Protein AF-B1WYY2-F1 (afdb_monomer_lite)

Sequence (152 aa):
MSPTLANDKEYVTMLIQPSSWNVTIHLKISMTTTNTNSNQSDKLLEAMKNFAEQYAKRTETYFCSEPSVTAVVIEGLARHKEELGAPLCPCRHYEDKEAEVKNTYWNCPCVPMRERKECHCMLFITPDNEFAGQEQEIDLEFIKEVREGMSA

InterPro domains:
  IPR004209 Ferredoxin thioredoxin reductase catalytic beta subunit [PF02943] (45-144)
  IPR004209 Ferredoxin thioredoxin reductase catalytic beta subunit [PTHR35113] (28-148)
  IPR036644 Ferredoxin thioredoxin reductase catalytic beta subunit superfamily [G3DSA:3.90.460.10] (35-151)
  IPR036644 Ferredoxin thioredoxin reductase catalytic beta subunit superfamily [SS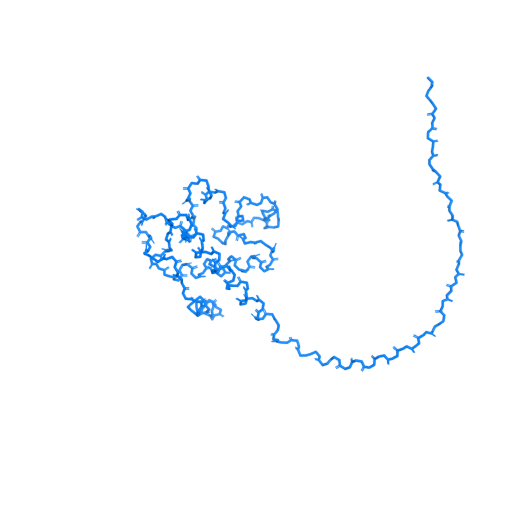F57662] (42-147)

Secondary structure (DSSP, 8-state):
-PPP------------PPP--------------SSSHHHHHHHHHHHHHHHHHHHHHHHT-B-BSSHHHHHHHHHHHHHHHHHHSS-B-TTS--S-HHHHHHH-TTBSSPHHHHHH---TTSSSB-TTSTTB-S-S---HHHHHHHHHHTT-

Radius of gyration: 25.65 Å; chains: 1; bounding box: 73×34×72 Å

Structure (mmCIF, N/CA/C/O backbone):
data_AF-B1WYY2-F1
#
_entry.id   AF-B1WYY2-F1
#
loop_
_atom_site.group_PDB
_atom_site.id
_atom_site.type_symbol
_atom_site.label_atom_id
_atom_site.label_alt_id
_atom_site.label_comp_id
_atom_site.label_asym_id
_atom_site.label_entity_id
_atom_site.label_seq_id
_atom_site.pdbx_PDB_ins_code
_atom_site.Cartn_x
_atom_site.Cartn_y
_atom_site.Cartn_z
_atom_site.occupancy
_atom_site.B_iso_or_equiv
_atom_site.auth_seq_id
_atom_site.auth_comp_id
_atom_site.auth_asym_id
_atom_site.auth_atom_id
_atom_site.pdbx_PDB_model_num
ATOM 1 N N . MET A 1 1 ? 31.636 13.278 -55.057 1.00 44.62 1 MET A N 1
ATOM 2 C CA . MET A 1 1 ? 33.004 13.464 -54.532 1.00 44.62 1 MET A CA 1
ATOM 3 C C . MET A 1 1 ? 32.868 14.210 -53.223 1.00 44.62 1 MET A C 1
ATOM 5 O O . MET A 1 1 ? 32.641 15.410 -53.229 1.00 44.62 1 MET A O 1
ATOM 9 N N . SER A 1 2 ? 32.848 13.457 -52.129 1.00 37.94 2 SER A N 1
ATOM 10 C CA . SER A 1 2 ? 32.631 13.957 -50.771 1.00 37.94 2 SER A CA 1
ATOM 11 C C . SER A 1 2 ? 33.991 14.154 -50.103 1.00 37.94 2 SER A C 1
ATOM 13 O O . SER A 1 2 ? 34.807 13.235 -50.198 1.00 37.94 2 SER A O 1
ATOM 15 N N . PRO A 1 3 ? 34.267 15.292 -49.450 1.00 49.44 3 PRO A N 1
ATOM 16 C CA . PRO A 1 3 ? 35.470 15.443 -48.653 1.00 49.44 3 PRO A CA 1
ATOM 17 C C . PRO A 1 3 ? 35.285 14.891 -47.235 1.00 49.44 3 PRO A C 1
ATOM 19 O O . PRO A 1 3 ? 34.192 14.836 -46.672 1.00 49.44 3 PRO A O 1
ATOM 22 N N . THR A 1 4 ? 36.418 14.432 -46.729 1.00 42.06 4 THR A N 1
ATOM 23 C CA . THR A 1 4 ? 36.687 13.576 -45.580 1.00 42.06 4 THR A CA 1
ATOM 24 C C . THR A 1 4 ? 36.895 14.342 -44.269 1.00 42.06 4 THR A C 1
ATOM 26 O O . THR A 1 4 ? 37.420 15.449 -44.258 1.00 42.06 4 THR A O 1
ATOM 29 N N . LEU A 1 5 ? 36.501 13.663 -43.185 1.00 39.31 5 LEU A N 1
ATOM 30 C CA . LEU A 1 5 ? 36.976 13.655 -41.788 1.00 39.31 5 LEU A CA 1
ATOM 31 C C . LEU A 1 5 ? 38.262 14.444 -41.453 1.00 39.31 5 LEU A C 1
ATOM 33 O O . LEU A 1 5 ? 39.288 14.220 -42.085 1.00 39.31 5 LEU A O 1
ATOM 37 N N . ALA A 1 6 ? 38.269 15.173 -40.330 1.00 38.56 6 ALA A N 1
ATOM 38 C CA . ALA A 1 6 ? 38.793 14.697 -39.034 1.00 38.56 6 ALA A CA 1
ATOM 39 C C . ALA A 1 6 ? 38.928 15.865 -38.033 1.00 38.56 6 ALA A C 1
ATOM 41 O O . ALA A 1 6 ? 39.398 16.939 -38.384 1.00 38.56 6 ALA A O 1
ATOM 42 N N . ASN A 1 7 ? 38.491 15.619 -36.796 1.00 39.78 7 ASN A N 1
ATOM 43 C CA . ASN A 1 7 ? 38.477 16.553 -35.670 1.00 39.78 7 ASN A CA 1
ATOM 44 C C . ASN A 1 7 ? 39.816 16.521 -34.910 1.00 39.78 7 ASN A C 1
ATOM 46 O O . ASN A 1 7 ? 40.386 15.445 -34.706 1.00 39.78 7 ASN A O 1
ATOM 50 N N . ASP A 1 8 ? 40.247 17.691 -34.450 1.00 39.84 8 ASP A N 1
ATOM 51 C CA . ASP A 1 8 ? 41.532 17.970 -33.810 1.00 39.84 8 ASP A CA 1
ATOM 52 C C . ASP A 1 8 ? 41.744 17.244 -32.468 1.00 39.84 8 ASP A C 1
ATOM 54 O O . ASP A 1 8 ? 40.891 17.246 -31.575 1.00 39.84 8 ASP A O 1
ATOM 58 N N . LYS A 1 9 ? 42.934 16.654 -32.306 1.00 37.72 9 LYS A N 1
ATOM 59 C CA . LYS A 1 9 ? 43.515 16.242 -31.021 1.00 37.72 9 LYS A CA 1
ATOM 60 C C . LYS A 1 9 ? 44.945 16.770 -30.946 1.00 37.72 9 LYS A C 1
ATOM 62 O O . LYS A 1 9 ? 45.858 16.153 -31.482 1.00 37.72 9 LYS A O 1
ATOM 67 N N . GLU A 1 10 ? 45.137 17.853 -30.208 1.00 37.56 10 GLU A N 1
ATOM 68 C CA . GLU A 1 10 ? 46.432 18.255 -29.665 1.00 37.56 10 GLU A CA 1
ATOM 69 C C . GLU A 1 10 ? 46.259 18.511 -28.169 1.00 37.56 10 GLU A C 1
ATOM 71 O O . GLU A 1 10 ? 45.444 19.340 -27.779 1.00 37.56 10 GLU A O 1
ATOM 76 N N . TYR A 1 11 ? 46.998 17.782 -27.331 1.00 34.75 11 TYR A N 1
ATOM 77 C CA . TYR A 1 11 ? 47.997 18.391 -26.447 1.00 34.75 11 TYR A CA 1
ATOM 78 C C . TYR A 1 11 ? 48.794 17.295 -25.723 1.00 34.75 11 TYR A C 1
ATOM 80 O O . TYR A 1 11 ? 48.241 16.327 -25.200 1.00 34.75 11 TYR A O 1
ATOM 88 N N . VAL A 1 12 ? 50.114 17.452 -25.719 1.00 34.19 12 VAL A N 1
ATOM 89 C CA . VAL A 1 12 ? 51.124 16.525 -25.198 1.00 34.19 12 VAL A CA 1
ATOM 90 C C . VAL A 1 12 ? 51.861 17.202 -24.034 1.00 34.19 12 VAL A C 1
ATOM 92 O O . VAL A 1 12 ? 52.119 18.399 -24.101 1.00 34.19 12 VAL A O 1
ATOM 95 N N . THR A 1 13 ? 52.299 16.400 -23.046 1.00 37.62 13 THR A N 1
ATOM 96 C CA . THR A 1 13 ? 53.320 16.679 -21.989 1.00 37.62 13 THR A CA 1
ATOM 97 C C . THR A 1 13 ? 52.947 17.723 -20.908 1.00 37.62 13 THR A C 1
ATOM 99 O O . THR A 1 13 ? 52.124 18.588 -21.146 1.00 37.62 13 THR A O 1
ATOM 102 N N . MET A 1 14 ? 53.442 17.728 -19.660 1.00 33.75 14 MET A N 1
ATOM 103 C CA . MET A 1 14 ? 54.586 17.088 -18.996 1.00 33.75 14 MET A CA 1
ATOM 104 C C . MET A 1 14 ? 54.347 17.032 -17.465 1.00 33.75 14 MET A C 1
ATOM 106 O O . MET A 1 14 ? 53.532 17.770 -16.919 1.00 33.75 14 MET A O 1
ATOM 110 N N . LEU A 1 15 ? 55.106 16.168 -16.792 1.00 45.88 15 LEU A N 1
ATOM 111 C CA . LEU A 1 15 ? 55.173 15.902 -15.349 1.00 45.88 15 LEU A CA 1
ATOM 112 C C . LEU A 1 15 ? 55.546 17.126 -14.489 1.00 45.88 15 LEU A C 1
ATOM 114 O O . LEU A 1 15 ? 56.597 17.714 -14.732 1.00 45.88 15 LEU A O 1
ATOM 118 N N . ILE A 1 16 ? 54.797 17.395 -13.408 1.00 44.31 16 ILE A N 1
ATOM 119 C CA . ILE A 1 16 ? 55.288 18.082 -12.192 1.00 44.31 16 ILE A CA 1
ATOM 120 C C . ILE A 1 16 ? 54.593 17.473 -10.956 1.00 44.31 16 ILE A C 1
ATOM 122 O O . ILE A 1 16 ? 53.372 17.530 -10.828 1.00 44.31 16 ILE A O 1
ATOM 126 N N . GLN A 1 17 ? 55.373 16.873 -10.049 1.00 51.91 17 GLN A N 1
ATOM 127 C CA . GLN A 1 17 ? 54.931 16.418 -8.721 1.00 51.91 17 GLN A CA 1
ATOM 128 C C . GLN A 1 17 ? 54.811 17.612 -7.759 1.00 51.91 17 GLN A C 1
ATOM 130 O O . GLN A 1 17 ? 55.748 18.410 -7.704 1.00 51.91 17 GLN A O 1
ATOM 135 N N . PRO A 1 18 ? 53.773 17.698 -6.907 1.00 45.84 18 PRO A N 1
ATOM 136 C CA . PRO A 1 18 ? 53.818 18.545 -5.728 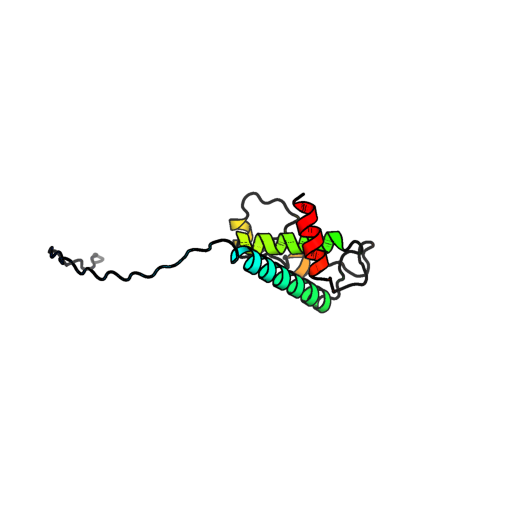1.00 45.84 18 PRO A CA 1
ATOM 137 C C . PRO A 1 18 ? 54.145 17.724 -4.478 1.00 45.84 18 PRO A C 1
ATOM 139 O O . PRO A 1 18 ? 53.412 16.838 -4.040 1.00 45.84 18 PRO A O 1
ATOM 142 N N . SER A 1 19 ? 55.283 18.086 -3.907 1.00 43.31 19 SER A N 1
ATOM 143 C CA . SER A 1 19 ? 55.744 17.807 -2.558 1.00 43.31 19 SER A CA 1
ATOM 144 C C . SER A 1 19 ? 54.744 18.269 -1.486 1.00 43.31 19 SER A C 1
ATOM 146 O O . SER A 1 19 ? 54.387 19.445 -1.427 1.00 43.31 19 SER A O 1
ATOM 148 N N . SER A 1 20 ? 54.374 17.333 -0.607 1.00 47.62 20 SER A N 1
ATOM 149 C CA . SER A 1 20 ? 54.174 17.509 0.843 1.00 47.62 20 SER A CA 1
ATOM 150 C C . SER A 1 20 ? 53.436 18.765 1.322 1.00 47.62 20 SER A C 1
ATOM 152 O O . SER A 1 20 ? 54.059 19.768 1.668 1.00 47.62 20 SER A O 1
ATOM 154 N N . TRP A 1 21 ? 52.116 18.650 1.479 1.00 37.53 21 TRP A N 1
ATOM 155 C CA . TRP A 1 21 ? 51.333 19.473 2.405 1.00 37.53 21 TRP A CA 1
ATOM 156 C C . TRP A 1 21 ? 50.758 18.546 3.482 1.00 37.53 21 TRP A C 1
ATOM 158 O O . TRP A 1 21 ? 49.710 17.931 3.309 1.00 37.53 21 TRP A O 1
ATOM 168 N N . ASN A 1 22 ? 51.489 18.410 4.590 1.00 45.31 22 ASN A N 1
ATOM 169 C CA . ASN A 1 22 ? 50.969 17.817 5.818 1.00 45.31 22 ASN A CA 1
ATOM 170 C C . ASN A 1 22 ? 49.995 18.813 6.456 1.00 45.31 22 ASN A C 1
ATOM 172 O O . ASN A 1 22 ? 50.425 19.785 7.074 1.00 45.31 22 ASN A O 1
ATOM 176 N N . VAL A 1 23 ? 48.694 18.549 6.349 1.00 37.31 23 VAL A N 1
ATOM 177 C CA . VAL A 1 23 ? 47.695 19.126 7.255 1.00 37.31 23 VAL A CA 1
ATOM 178 C C . VAL A 1 23 ? 47.110 17.979 8.064 1.00 37.31 23 VAL A C 1
ATOM 180 O O . VAL A 1 23 ? 46.187 17.288 7.641 1.00 37.31 23 VAL A O 1
ATOM 183 N N . THR A 1 24 ? 47.686 17.753 9.241 1.00 43.81 24 THR A N 1
ATOM 184 C CA . THR A 1 24 ? 47.128 16.844 10.238 1.00 43.81 24 THR A CA 1
ATOM 185 C C . THR A 1 24 ? 45.885 17.491 10.844 1.00 43.81 24 THR A C 1
ATOM 187 O O . THR A 1 24 ? 45.968 18.224 11.828 1.00 43.81 24 THR A O 1
ATOM 190 N N . ILE A 1 25 ? 44.714 17.215 10.271 1.00 45.41 25 ILE A N 1
ATOM 191 C CA . ILE A 1 25 ? 43.440 17.434 10.959 1.00 45.41 25 ILE A CA 1
ATOM 192 C C . ILE A 1 25 ? 43.209 16.203 11.840 1.00 45.41 25 ILE A C 1
ATOM 194 O O . ILE A 1 25 ? 42.713 15.178 11.379 1.00 45.41 25 ILE A O 1
ATOM 198 N N . HIS A 1 26 ? 43.579 16.286 13.121 1.00 47.94 26 HIS A N 1
ATOM 199 C CA . HIS A 1 26 ? 43.122 15.330 14.133 1.00 47.94 26 HIS A CA 1
ATOM 200 C C . HIS A 1 26 ? 41.632 15.565 14.415 1.00 47.94 26 HIS A C 1
ATOM 202 O O . HIS A 1 26 ? 41.246 16.059 15.472 1.00 47.94 26 HIS A O 1
ATOM 208 N N . LEU A 1 27 ? 40.773 15.196 13.466 1.00 43.56 27 LEU A N 1
ATOM 209 C CA . LEU A 1 27 ? 39.361 15.006 13.748 1.00 43.56 27 LEU A CA 1
ATOM 210 C C . LEU A 1 27 ? 39.231 13.614 14.372 1.00 43.56 27 LEU A C 1
ATOM 212 O O . LEU A 1 27 ? 39.207 12.602 13.674 1.00 43.56 27 LEU A O 1
ATOM 216 N N . LYS A 1 28 ? 39.195 13.553 15.707 1.00 49.03 28 LYS A N 1
ATOM 217 C CA . LYS A 1 28 ? 38.748 12.355 16.426 1.00 49.03 28 LYS A CA 1
ATOM 218 C C . LYS A 1 28 ? 37.252 12.165 16.155 1.00 49.03 28 LYS A C 1
ATOM 220 O O . LYS A 1 28 ? 36.423 12.493 16.998 1.00 49.03 28 LYS A O 1
ATOM 225 N N . ILE A 1 29 ? 36.900 11.651 14.977 1.00 52.78 29 ILE A N 1
ATOM 226 C CA . ILE A 1 29 ? 35.586 11.047 14.766 1.00 52.78 29 ILE A CA 1
ATOM 227 C C . ILE A 1 29 ? 35.616 9.732 15.539 1.00 52.78 29 ILE A C 1
ATOM 229 O O . ILE A 1 29 ? 36.134 8.720 15.073 1.00 52.78 29 ILE A O 1
ATOM 233 N N . SER A 1 30 ? 35.098 9.771 16.763 1.00 48.75 30 SER A N 1
ATOM 234 C CA . SER A 1 30 ? 34.660 8.571 17.462 1.00 48.75 30 SER A CA 1
ATOM 235 C C . SER A 1 30 ? 33.496 7.990 16.660 1.00 48.75 30 SER A C 1
ATOM 237 O O . SER A 1 30 ? 32.364 8.450 16.787 1.00 48.75 30 SER A O 1
ATOM 239 N N . MET A 1 31 ? 33.782 7.036 15.773 1.00 50.44 31 MET A N 1
ATOM 240 C CA . MET A 1 31 ? 32.763 6.270 15.060 1.00 50.44 31 MET A CA 1
ATOM 241 C C . MET A 1 31 ? 32.028 5.363 16.051 1.00 50.44 31 MET A C 1
ATOM 243 O O . MET A 1 31 ? 32.404 4.216 16.270 1.00 50.44 31 MET A O 1
ATOM 247 N N . THR A 1 32 ? 30.964 5.875 16.660 1.00 44.81 32 THR A N 1
ATOM 248 C CA . THR A 1 32 ? 29.900 5.044 17.230 1.00 44.81 32 THR A CA 1
ATOM 249 C C . THR A 1 32 ? 28.925 4.687 16.106 1.00 44.81 32 THR A C 1
ATOM 251 O O . THR A 1 32 ? 27.901 5.342 15.924 1.00 44.81 32 THR A O 1
ATOM 254 N N . THR A 1 33 ? 29.270 3.681 15.299 1.00 50.00 33 THR A N 1
ATOM 255 C CA . THR A 1 33 ? 28.492 3.220 14.130 1.00 50.00 33 THR A CA 1
ATOM 256 C C . THR A 1 33 ? 27.402 2.211 14.516 1.00 50.00 33 THR A C 1
ATOM 258 O O . THR A 1 33 ? 27.352 1.116 13.969 1.00 50.00 33 THR A O 1
ATOM 261 N N . THR A 1 34 ? 26.525 2.523 15.475 1.00 46.56 34 THR A N 1
ATOM 262 C CA . THR A 1 34 ? 25.489 1.551 15.897 1.00 46.56 34 THR A CA 1
ATOM 263 C C . THR A 1 34 ? 24.072 2.100 16.088 1.00 46.56 34 THR A C 1
ATOM 265 O O . THR A 1 34 ? 23.219 1.348 16.536 1.00 46.56 34 THR A O 1
ATOM 268 N N . ASN A 1 35 ? 23.747 3.348 15.712 1.00 53.25 35 ASN A N 1
ATOM 269 C CA . ASN A 1 35 ? 22.387 3.879 15.961 1.00 53.25 35 ASN A CA 1
ATOM 270 C C . ASN A 1 35 ? 21.767 4.752 14.848 1.00 53.25 35 ASN A C 1
ATOM 272 O O . ASN A 1 35 ? 20.819 5.493 15.091 1.00 53.25 35 ASN A O 1
ATOM 276 N N . THR A 1 36 ? 22.294 4.691 13.621 1.00 57.72 36 THR A N 1
ATOM 277 C CA . THR A 1 36 ? 21.773 5.478 12.482 1.00 57.72 36 THR A CA 1
ATOM 278 C C . THR A 1 36 ? 20.848 4.667 11.568 1.00 57.72 36 THR A C 1
ATOM 280 O O . THR A 1 36 ? 19.894 5.222 11.030 1.00 57.72 36 THR A O 1
ATOM 283 N N . ASN A 1 37 ? 21.098 3.359 11.413 1.00 62.22 37 ASN A N 1
ATOM 284 C CA . ASN A 1 37 ? 20.352 2.500 10.481 1.00 62.22 37 ASN A CA 1
ATOM 285 C C . ASN A 1 37 ? 18.943 2.149 10.981 1.00 62.22 37 ASN A C 1
ATOM 287 O O . ASN A 1 37 ? 17.997 2.234 10.207 1.00 62.22 37 ASN A O 1
ATOM 291 N N . SER A 1 38 ? 18.776 1.838 12.272 1.00 68.44 38 SER A N 1
ATOM 292 C CA . SER A 1 38 ? 17.454 1.574 12.870 1.00 68.44 38 SER A CA 1
ATOM 293 C C . SER A 1 38 ? 16.517 2.773 12.712 1.00 68.44 38 SER A C 1
ATOM 295 O O . SER A 1 38 ? 15.384 2.636 12.265 1.00 68.44 38 SER A O 1
ATOM 297 N N . ASN A 1 39 ? 17.036 3.976 12.968 1.00 84.69 39 ASN A N 1
ATOM 298 C CA . ASN A 1 39 ? 16.285 5.219 12.827 1.00 84.69 39 ASN A CA 1
ATOM 299 C C . ASN A 1 39 ? 15.830 5.472 11.377 1.00 84.69 39 ASN A C 1
ATOM 301 O O . ASN A 1 39 ? 14.756 6.026 11.153 1.00 84.69 39 ASN A O 1
ATOM 305 N N . GLN A 1 40 ? 16.639 5.078 10.390 1.00 90.56 40 GLN A N 1
ATOM 306 C CA . GLN A 1 40 ? 16.292 5.230 8.978 1.00 90.56 40 GLN A CA 1
ATOM 307 C C . GLN A 1 40 ? 15.249 4.203 8.524 1.00 90.56 40 GLN A C 1
ATOM 309 O O . GLN A 1 40 ? 14.308 4.577 7.823 1.00 90.56 40 GLN A O 1
ATOM 314 N N . SER A 1 41 ? 15.388 2.946 8.947 1.00 92.25 41 SER A N 1
ATOM 315 C CA . SER A 1 41 ? 14.411 1.891 8.664 1.00 92.25 41 SER A CA 1
ATOM 316 C C . SER A 1 41 ? 13.038 2.238 9.256 1.00 92.25 41 SER A C 1
ATOM 318 O O . SER A 1 41 ? 12.035 2.212 8.546 1.00 92.25 41 SER A O 1
ATOM 320 N N . ASP A 1 42 ? 12.990 2.724 10.502 1.00 94.56 42 ASP A N 1
ATOM 321 C CA . ASP A 1 42 ? 11.740 3.156 11.144 1.00 94.56 42 ASP A CA 1
ATOM 322 C C . ASP A 1 42 ? 11.074 4.337 10.421 1.00 94.56 42 ASP A C 1
ATOM 324 O O . ASP A 1 42 ? 9.853 4.367 10.270 1.00 94.56 42 ASP A O 1
ATOM 328 N N . LYS A 1 43 ? 11.860 5.288 9.901 1.00 96.56 43 LYS A N 1
ATOM 329 C CA . LYS A 1 43 ? 11.333 6.389 9.075 1.00 96.56 43 LYS A CA 1
ATOM 330 C C . LYS A 1 43 ? 10.735 5.896 7.762 1.00 96.56 43 LYS A C 1
ATOM 332 O O . LYS A 1 43 ? 9.731 6.440 7.303 1.00 96.56 43 LYS A O 1
ATOM 337 N N . LEU A 1 44 ? 11.361 4.908 7.122 1.00 97.00 44 LEU A N 1
ATOM 338 C CA . LEU A 1 44 ? 10.826 4.307 5.900 1.00 97.00 44 LEU A CA 1
ATOM 339 C C . LEU A 1 44 ? 9.543 3.529 6.190 1.00 97.00 44 LEU A C 1
ATOM 341 O O . LEU A 1 44 ? 8.593 3.638 5.414 1.00 97.00 44 LE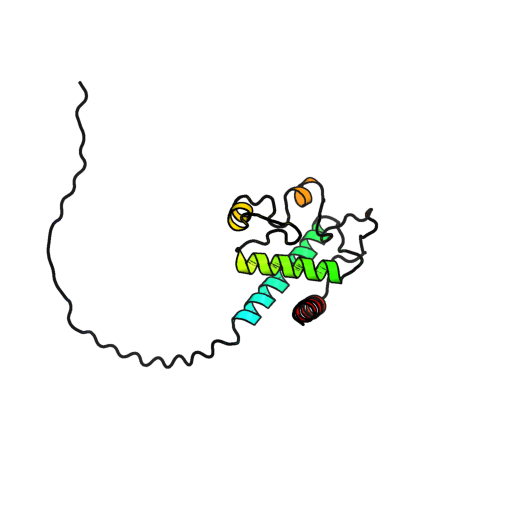U A O 1
ATOM 345 N N . LEU A 1 45 ? 9.498 2.820 7.317 1.00 98.06 45 LEU A N 1
ATOM 346 C CA . LEU A 1 45 ? 8.313 2.116 7.786 1.00 98.06 45 LEU A CA 1
ATOM 347 C C . LEU A 1 45 ? 7.146 3.080 8.020 1.00 98.06 45 LEU A C 1
ATOM 349 O O . LEU A 1 45 ? 6.067 2.894 7.461 1.00 98.06 45 LEU A O 1
ATOM 353 N N . GLU A 1 46 ? 7.383 4.164 8.759 1.00 98.31 46 GLU A N 1
ATOM 354 C CA . GLU A 1 46 ? 6.388 5.212 8.997 1.00 98.31 46 GLU A CA 1
ATOM 355 C C . GLU A 1 46 ? 5.933 5.874 7.685 1.00 98.31 46 GLU A C 1
ATOM 357 O O . GLU A 1 46 ? 4.741 6.104 7.471 1.00 98.31 46 GLU A O 1
ATOM 362 N N . ALA A 1 47 ? 6.853 6.127 6.750 1.00 98.50 47 ALA A N 1
ATOM 363 C CA . ALA A 1 47 ? 6.502 6.659 5.437 1.00 98.50 47 ALA A CA 1
ATOM 364 C C . ALA A 1 47 ? 5.609 5.696 4.632 1.00 98.50 47 ALA A C 1
ATOM 366 O O . ALA A 1 47 ? 4.680 6.152 3.962 1.00 98.50 47 ALA A O 1
ATOM 367 N N . MET A 1 48 ? 5.863 4.383 4.687 1.00 98.69 48 MET A N 1
ATOM 368 C CA . MET A 1 48 ? 5.037 3.378 4.003 1.00 98.69 48 MET A CA 1
ATOM 369 C C . MET A 1 48 ? 3.681 3.178 4.672 1.00 98.69 48 MET A C 1
ATOM 371 O O . MET A 1 48 ? 2.683 3.064 3.960 1.00 98.69 48 MET A O 1
ATOM 375 N N . LYS A 1 49 ? 3.618 3.237 6.005 1.00 98.75 49 LYS A N 1
ATOM 376 C CA . LYS A 1 49 ? 2.361 3.311 6.756 1.00 98.75 49 LYS A CA 1
ATOM 377 C C . LYS A 1 49 ? 1.520 4.496 6.281 1.00 98.75 49 LYS A C 1
ATOM 379 O O . LYS A 1 49 ? 0.402 4.310 5.813 1.00 98.75 49 LYS A O 1
ATOM 384 N N . ASN A 1 50 ? 2.081 5.705 6.329 1.00 98.88 50 ASN A N 1
ATOM 385 C CA . ASN A 1 50 ? 1.372 6.928 5.949 1.00 98.88 50 ASN A CA 1
ATOM 386 C C . ASN A 1 50 ? 0.914 6.890 4.483 1.00 98.88 50 ASN A C 1
ATOM 388 O O . ASN A 1 50 ? -0.191 7.328 4.162 1.00 98.88 50 ASN A O 1
ATOM 392 N N . PHE A 1 51 ? 1.741 6.340 3.587 1.00 98.81 51 PHE A N 1
ATOM 393 C CA . PHE A 1 51 ? 1.354 6.086 2.201 1.00 98.81 51 PHE A CA 1
ATOM 394 C C . PHE A 1 51 ? 0.142 5.149 2.112 1.00 98.81 51 PHE A C 1
ATOM 396 O O . PHE A 1 51 ? -0.806 5.468 1.393 1.00 98.81 51 PHE A O 1
ATOM 403 N N . ALA A 1 52 ? 0.158 4.022 2.828 1.00 98.88 52 ALA A N 1
ATOM 404 C CA . ALA A 1 52 ? -0.923 3.045 2.797 1.00 98.88 52 ALA A CA 1
ATOM 405 C C . ALA A 1 52 ? -2.241 3.659 3.289 1.00 98.88 52 ALA A C 1
ATOM 407 O O . ALA A 1 52 ? -3.245 3.574 2.589 1.00 98.88 52 ALA A O 1
ATOM 408 N N . GLU A 1 53 ? -2.231 4.365 4.420 1.00 98.88 53 GLU A N 1
ATOM 409 C CA . GLU A 1 53 ? -3.431 5.007 4.978 1.00 98.88 53 GLU A CA 1
ATOM 410 C C . GLU A 1 53 ? -4.007 6.065 4.027 1.00 98.88 53 GLU A C 1
ATOM 412 O O . GLU A 1 53 ? -5.206 6.092 3.741 1.00 98.88 53 GLU A O 1
ATOM 417 N N . GLN A 1 54 ? -3.148 6.925 3.469 1.00 98.94 54 GLN A N 1
ATOM 418 C CA . GLN A 1 54 ? -3.577 7.941 2.506 1.00 98.94 54 GLN A CA 1
ATOM 419 C C . GLN A 1 54 ? -4.129 7.318 1.222 1.00 98.94 54 GLN A C 1
ATOM 421 O O . GLN A 1 54 ? -5.121 7.803 0.672 1.00 98.94 54 GLN A O 1
ATOM 426 N N . TYR A 1 55 ? -3.494 6.256 0.720 1.00 98.88 55 TYR A N 1
ATOM 427 C CA . TYR A 1 55 ? -3.924 5.593 -0.505 1.00 98.88 55 TYR A CA 1
ATOM 428 C C . TYR A 1 55 ? -5.239 4.834 -0.305 1.00 98.88 55 TYR A C 1
ATOM 430 O O . TYR A 1 55 ? -6.118 4.933 -1.164 1.00 98.88 55 TYR A O 1
ATOM 438 N N . ALA A 1 56 ? -5.406 4.163 0.838 1.00 98.88 56 ALA A N 1
ATOM 439 C CA . ALA A 1 56 ? -6.641 3.490 1.225 1.00 98.88 56 ALA A CA 1
ATOM 440 C C . ALA A 1 56 ? -7.816 4.478 1.260 1.00 98.88 56 ALA A C 1
ATOM 442 O O . ALA A 1 56 ? -8.800 4.289 0.542 1.00 98.88 56 ALA A O 1
ATOM 443 N N . LYS A 1 57 ? -7.652 5.603 1.973 1.00 98.81 57 LYS A N 1
ATOM 444 C CA . LYS A 1 57 ? -8.640 6.696 2.037 1.00 98.81 57 LYS A CA 1
ATOM 445 C C . LYS A 1 57 ? -8.977 7.249 0.654 1.00 98.81 57 LYS A C 1
ATOM 447 O O . LYS A 1 57 ? -10.144 7.383 0.305 1.00 98.81 57 LYS A O 1
ATOM 452 N N . ARG A 1 58 ? -7.959 7.537 -0.164 1.00 98.75 58 ARG A N 1
ATOM 453 C CA . ARG A 1 58 ? -8.142 8.113 -1.508 1.00 98.75 58 ARG A CA 1
ATOM 454 C C . ARG A 1 58 ? -8.859 7.175 -2.477 1.00 98.75 58 ARG A C 1
ATOM 456 O O . ARG A 1 58 ? -9.505 7.652 -3.404 1.00 98.75 58 ARG A O 1
ATOM 463 N N . THR A 1 59 ? -8.679 5.867 -2.326 1.00 98.69 59 THR A N 1
ATOM 464 C CA . THR A 1 59 ? -9.214 4.871 -3.264 1.00 98.69 59 THR A CA 1
ATOM 465 C C . THR A 1 59 ? -10.441 4.139 -2.737 1.00 98.69 59 THR A C 1
ATOM 467 O O . THR A 1 59 ? -10.934 3.251 -3.431 1.00 98.69 59 THR A O 1
ATOM 470 N N . GLU A 1 60 ? -10.974 4.541 -1.578 1.00 98.62 60 GLU A N 1
ATOM 471 C CA . GLU A 1 60 ? -12.139 3.912 -0.938 1.00 98.62 60 GLU A CA 1
ATOM 472 C C . GLU A 1 60 ? -11.944 2.396 -0.774 1.00 98.62 60 GLU A C 1
ATOM 474 O O . GLU A 1 60 ? -12.827 1.588 -1.057 1.00 98.62 60 GLU A O 1
ATOM 479 N N . THR A 1 61 ? -10.733 2.016 -0.370 1.00 98.81 61 THR A N 1
ATOM 480 C CA . THR A 1 61 ? -10.379 0.640 -0.017 1.00 98.81 61 THR A CA 1
ATOM 481 C C . THR A 1 61 ? -10.031 0.551 1.455 1.00 98.81 61 THR A C 1
ATOM 483 O O . THR A 1 61 ? -9.616 1.541 2.057 1.00 98.81 61 THR A O 1
ATOM 486 N N . TYR A 1 62 ? -10.123 -0.648 2.000 1.00 98.81 62 TYR A N 1
ATOM 487 C CA . TYR A 1 62 ? -9.911 -0.946 3.405 1.00 98.81 62 TYR A CA 1
ATOM 488 C C . TYR A 1 62 ? -8.757 -1.927 3.569 1.00 98.81 62 TYR A C 1
ATOM 490 O O . TYR A 1 62 ? -8.401 -2.661 2.641 1.00 98.81 62 TYR A O 1
ATOM 498 N N . PHE A 1 63 ? -8.156 -1.907 4.751 1.00 98.81 63 PHE A N 1
ATOM 499 C CA . PHE A 1 63 ? -7.159 -2.889 5.142 1.00 98.81 63 PHE A CA 1
ATOM 500 C C . PHE A 1 63 ? -7.801 -4.256 5.387 1.00 98.81 63 PHE A C 1
ATOM 502 O O . PHE A 1 63 ? -9.019 -4.374 5.550 1.00 98.81 63 PHE A O 1
ATOM 509 N N . CYS A 1 64 ? -6.974 -5.303 5.387 1.00 98.50 64 CYS A N 1
ATOM 510 C CA . CYS A 1 64 ? -7.428 -6.649 5.713 1.00 98.50 64 CYS A CA 1
ATOM 511 C C . CYS A 1 64 ? -8.047 -6.682 7.118 1.00 98.50 64 CYS A C 1
ATOM 513 O O . CYS A 1 64 ? -7.562 -6.011 8.030 1.00 98.50 64 CYS A O 1
ATOM 515 N N . SER A 1 65 ? -9.102 -7.479 7.292 1.00 98.12 65 SER A N 1
ATOM 516 C CA . SER A 1 65 ? -9.731 -7.726 8.593 1.00 98.12 65 SER A CA 1
ATOM 517 C C . SER A 1 65 ? -8.779 -8.365 9.608 1.00 98.12 65 SER A C 1
ATOM 519 O O . SER A 1 65 ? -9.014 -8.247 10.807 1.00 98.12 65 SER A O 1
ATOM 521 N N . GLU A 1 66 ? -7.696 -8.987 9.133 1.00 98.19 66 GLU A N 1
ATOM 522 C CA . GLU A 1 66 ? -6.560 -9.450 9.924 1.00 98.19 66 GLU A CA 1
ATOM 523 C C . GLU A 1 66 ? -5.416 -8.410 9.858 1.00 98.19 66 GLU A C 1
ATOM 525 O O . GLU A 1 66 ? -4.693 -8.349 8.854 1.00 98.19 66 GLU A O 1
ATOM 530 N N . PRO A 1 67 ? -5.215 -7.574 10.899 1.00 98.00 67 PRO A N 1
ATOM 531 C CA . PRO A 1 67 ? -4.266 -6.458 10.852 1.00 98.00 67 PRO A CA 1
ATOM 532 C C . PRO A 1 67 ? -2.813 -6.890 10.642 1.00 98.00 67 PRO A C 1
ATOM 534 O O . PRO A 1 67 ? -2.019 -6.133 10.078 1.00 98.00 67 PRO A O 1
ATOM 537 N N . SER A 1 68 ? -2.455 -8.109 11.061 1.00 97.88 68 SER A N 1
ATOM 538 C CA . SER A 1 68 ? -1.103 -8.644 10.874 1.00 97.88 68 SER A CA 1
ATOM 539 C C . SER A 1 68 ? -0.728 -8.782 9.392 1.00 97.88 68 SER A C 1
ATOM 541 O O . SER A 1 68 ? 0.417 -8.513 9.031 1.00 97.88 68 SER A O 1
ATOM 543 N N . VAL A 1 69 ? -1.687 -9.083 8.504 1.00 98.31 69 VAL A N 1
ATOM 544 C CA . VAL A 1 69 ? -1.458 -9.102 7.046 1.00 98.31 69 VAL A CA 1
ATOM 545 C C . VAL A 1 69 ? -1.043 -7.716 6.557 1.00 98.31 69 VAL A C 1
ATOM 547 O O . VAL A 1 69 ? -0.034 -7.568 5.866 1.00 98.31 69 VAL A O 1
ATOM 550 N N . THR A 1 70 ? -1.789 -6.688 6.960 1.00 98.62 70 THR A N 1
ATOM 551 C CA . THR A 1 70 ? -1.506 -5.289 6.622 1.00 98.62 70 THR A CA 1
ATOM 552 C C . THR A 1 70 ? -0.111 -4.880 7.098 1.00 98.62 70 THR A C 1
ATOM 554 O O . THR A 1 70 ? 0.663 -4.317 6.320 1.00 98.62 70 THR A O 1
ATOM 557 N N . ALA A 1 71 ? 0.243 -5.221 8.341 1.00 98.56 71 ALA A N 1
ATOM 558 C CA . ALA A 1 71 ? 1.550 -4.925 8.921 1.00 98.56 71 ALA A CA 1
ATOM 559 C C . ALA A 1 71 ? 2.706 -5.572 8.136 1.00 98.56 71 ALA A C 1
ATOM 561 O O . ALA A 1 71 ? 3.647 -4.876 7.754 1.00 98.56 71 ALA A O 1
ATOM 562 N N . VAL A 1 72 ? 2.612 -6.871 7.821 1.00 98.56 72 VAL A N 1
ATOM 563 C CA . VAL A 1 72 ? 3.651 -7.600 7.065 1.00 98.56 72 VAL A CA 1
ATOM 564 C C . VAL A 1 72 ? 3.848 -7.015 5.665 1.00 98.56 72 VAL A C 1
ATOM 566 O O . VAL A 1 72 ? 4.979 -6.905 5.187 1.00 98.56 72 VAL A O 1
ATOM 569 N N . VAL A 1 73 ? 2.769 -6.606 4.992 1.00 98.75 73 VAL A N 1
ATOM 570 C CA . VAL A 1 73 ? 2.877 -6.003 3.656 1.00 98.75 73 VAL A CA 1
ATOM 571 C C . VAL A 1 73 ? 3.530 -4.624 3.722 1.00 98.75 73 VAL A C 1
ATOM 573 O O . VAL A 1 73 ? 4.392 -4.331 2.892 1.00 98.75 73 VAL A O 1
ATOM 576 N N . ILE A 1 74 ? 3.153 -3.780 4.688 1.00 98.75 74 ILE A N 1
ATOM 577 C CA . ILE A 1 74 ? 3.761 -2.452 4.870 1.00 98.75 74 ILE A CA 1
ATOM 578 C C . ILE A 1 74 ? 5.259 -2.585 5.173 1.00 98.75 74 ILE A C 1
ATOM 580 O O . ILE A 1 74 ? 6.062 -1.887 4.550 1.00 98.75 74 ILE A O 1
ATOM 584 N N . GLU A 1 75 ? 5.641 -3.523 6.042 1.00 98.19 75 GLU A N 1
ATOM 585 C CA . GLU A 1 75 ? 7.043 -3.839 6.331 1.00 98.19 75 GLU A CA 1
ATOM 586 C C . GLU A 1 75 ? 7.792 -4.297 5.070 1.00 98.19 75 GLU A C 1
ATOM 588 O O . GLU A 1 75 ? 8.849 -3.765 4.735 1.00 98.19 75 GLU A O 1
ATOM 593 N N . GLY A 1 76 ? 7.219 -5.220 4.293 1.00 98.12 76 GLY A N 1
ATOM 594 C CA . GLY A 1 76 ? 7.831 -5.686 3.047 1.00 98.12 76 GLY A CA 1
ATOM 595 C C . GLY A 1 76 ? 8.021 -4.573 2.007 1.00 98.12 76 GLY A C 1
ATOM 596 O O . GLY A 1 76 ? 9.050 -4.524 1.326 1.00 98.12 76 GLY A O 1
ATOM 597 N N . LEU A 1 77 ? 7.058 -3.652 1.897 1.00 98.81 77 LEU A N 1
ATOM 598 C CA . LEU A 1 77 ? 7.166 -2.467 1.038 1.00 98.81 77 LEU A CA 1
ATOM 599 C C . LEU A 1 77 ? 8.269 -1.518 1.519 1.00 98.81 77 LEU A C 1
ATOM 601 O O . LEU A 1 77 ? 9.022 -0.998 0.692 1.00 98.81 77 LEU A O 1
ATOM 605 N N . ALA A 1 78 ? 8.376 -1.302 2.832 1.00 98.38 78 ALA A N 1
ATOM 606 C CA . ALA A 1 78 ? 9.421 -0.478 3.430 1.00 98.38 78 ALA A CA 1
ATOM 607 C C . ALA A 1 78 ? 10.805 -1.080 3.176 1.00 98.38 78 ALA A C 1
ATOM 609 O O . ALA A 1 78 ? 11.694 -0.373 2.697 1.00 98.38 78 ALA A O 1
ATOM 610 N N . ARG A 1 79 ? 10.953 -2.395 3.364 1.00 97.44 79 ARG A N 1
ATOM 611 C CA . ARG A 1 79 ? 12.200 -3.113 3.097 1.00 97.44 79 ARG A CA 1
ATOM 612 C C . ARG A 1 79 ? 12.620 -3.023 1.632 1.00 97.44 79 ARG A C 1
ATOM 614 O O . ARG A 1 79 ? 13.755 -2.670 1.340 1.00 97.44 79 ARG A O 1
ATOM 621 N N . HIS A 1 80 ? 11.709 -3.256 0.685 1.00 98.50 80 HIS A N 1
ATOM 622 C CA . HIS A 1 80 ? 12.038 -3.080 -0.733 1.00 98.50 80 HIS A CA 1
ATOM 623 C C . HIS A 1 80 ? 12.363 -1.624 -1.086 1.00 98.50 80 HIS A C 1
ATOM 625 O O . HIS A 1 80 ? 13.232 -1.378 -1.919 1.00 98.50 80 HIS A O 1
ATOM 631 N N . LYS A 1 81 ? 11.725 -0.645 -0.435 1.00 98.31 81 LYS A N 1
ATOM 632 C CA . LYS A 1 81 ? 12.086 0.763 -0.613 1.00 98.31 81 LYS A CA 1
ATOM 633 C C . LYS A 1 81 ? 13.496 1.068 -0.104 1.00 98.31 81 LYS A C 1
ATOM 635 O O . LYS A 1 81 ? 14.184 1.865 -0.737 1.00 98.31 81 LYS A O 1
ATOM 640 N N . GLU A 1 82 ? 13.908 0.459 1.002 1.00 97.44 82 GLU A N 1
ATOM 641 C CA . GLU A 1 82 ? 15.264 0.571 1.542 1.00 97.44 82 GLU A CA 1
ATOM 642 C C . GLU A 1 82 ? 16.299 -0.085 0.616 1.00 97.44 82 GLU A C 1
ATOM 644 O O . GLU A 1 82 ? 17.274 0.556 0.234 1.00 97.44 82 GLU A O 1
ATOM 649 N N . GLU A 1 83 ? 16.053 -1.330 0.204 1.00 97.50 83 GLU A N 1
ATOM 650 C CA . GLU A 1 83 ? 16.991 -2.147 -0.577 1.00 97.50 83 GLU A CA 1
ATOM 651 C C . GLU A 1 83 ? 17.081 -1.725 -2.053 1.00 97.50 83 GLU A C 1
ATOM 653 O O . GLU A 1 83 ? 18.166 -1.690 -2.630 1.00 97.50 83 GLU A O 1
ATOM 658 N N . LEU A 1 84 ? 15.942 -1.409 -2.677 1.00 98.00 84 LEU A N 1
ATOM 659 C CA . LEU A 1 84 ? 15.819 -1.201 -4.126 1.00 98.00 84 LEU A CA 1
ATOM 660 C C . LEU A 1 84 ? 15.534 0.262 -4.505 1.00 98.00 84 LEU A C 1
ATOM 662 O O . LEU A 1 84 ? 15.461 0.600 -5.687 1.00 98.00 84 LEU A O 1
ATOM 666 N N . GLY A 1 85 ? 15.296 1.134 -3.521 1.00 97.94 85 GLY A N 1
ATOM 667 C CA . GLY A 1 85 ? 14.904 2.534 -3.722 1.00 97.94 85 GLY A CA 1
ATOM 668 C C . GLY A 1 85 ? 13.421 2.749 -4.066 1.00 97.94 85 GLY A C 1
ATOM 669 O O . GLY A 1 85 ? 12.941 3.888 -4.041 1.00 97.94 85 GLY A O 1
ATOM 670 N N . ALA A 1 86 ? 12.666 1.680 -4.339 1.00 98.38 86 ALA A N 1
ATOM 671 C CA . ALA A 1 86 ? 11.246 1.722 -4.684 1.00 98.38 86 ALA A CA 1
ATOM 672 C C . ALA A 1 86 ? 10.449 0.633 -3.944 1.00 98.38 86 ALA A C 1
ATOM 674 O O . ALA A 1 86 ? 10.969 -0.459 -3.724 1.00 98.38 86 ALA A O 1
ATOM 675 N N . PRO A 1 87 ? 9.178 0.892 -3.583 1.00 98.62 87 PRO A N 1
ATOM 676 C CA . PRO A 1 87 ? 8.351 -0.056 -2.842 1.00 98.62 87 PRO A CA 1
ATOM 677 C C . PRO A 1 87 ? 7.799 -1.145 -3.778 1.00 98.62 87 PRO A C 1
ATOM 679 O O . PRO A 1 87 ? 6.611 -1.167 -4.104 1.00 98.62 87 PRO A O 1
ATOM 682 N N . LEU A 1 88 ? 8.673 -2.023 -4.272 1.00 98.88 88 LEU A N 1
ATOM 683 C CA . LEU A 1 88 ? 8.291 -3.162 -5.106 1.00 98.88 88 LEU A CA 1
ATOM 684 C C . LEU A 1 88 ? 7.345 -4.085 -4.318 1.00 98.88 88 LEU A C 1
ATOM 686 O O . LEU A 1 88 ? 7.582 -4.356 -3.142 1.00 98.88 88 LEU A O 1
ATOM 690 N N . CYS A 1 89 ? 6.272 -4.575 -4.940 1.00 98.81 89 CYS A N 1
ATOM 691 C CA . CYS A 1 89 ? 5.266 -5.402 -4.265 1.00 98.81 89 CYS A CA 1
ATOM 692 C C . CYS A 1 89 ? 5.904 -6.645 -3.591 1.00 98.81 89 CYS A C 1
ATOM 694 O O . CYS A 1 89 ? 6.547 -7.432 -4.289 1.00 98.81 89 CYS A O 1
ATOM 696 N N . PRO A 1 90 ? 5.746 -6.856 -2.268 1.00 98.56 90 PRO A N 1
ATOM 697 C CA . PRO A 1 90 ? 6.442 -7.927 -1.547 1.00 98.56 90 PRO A CA 1
ATOM 698 C C . PRO A 1 90 ? 5.801 -9.310 -1.724 1.00 98.56 90 PRO A C 1
ATOM 700 O O . PRO A 1 90 ? 6.449 -10.319 -1.475 1.00 98.56 90 PRO A O 1
ATOM 703 N N . CYS A 1 91 ? 4.554 -9.379 -2.196 1.00 98.25 91 CYS A N 1
ATOM 704 C CA . CYS A 1 91 ? 3.788 -10.625 -2.314 1.00 98.25 91 CYS A CA 1
ATOM 705 C C . CYS A 1 91 ? 3.971 -11.314 -3.676 1.00 98.25 91 CYS A C 1
ATOM 707 O O . CYS A 1 91 ? 3.088 -12.030 -4.142 1.00 98.25 91 CYS A O 1
ATOM 709 N N . ARG A 1 92 ? 5.079 -11.048 -4.375 1.00 97.62 92 ARG A N 1
ATOM 710 C CA . ARG A 1 92 ? 5.408 -11.696 -5.648 1.00 97.62 92 ARG A CA 1
ATOM 711 C C . ARG A 1 92 ? 6.852 -12.164 -5.650 1.00 97.62 92 ARG A C 1
ATOM 713 O O . ARG A 1 92 ? 7.718 -11.562 -5.021 1.00 97.62 92 ARG A O 1
ATOM 720 N N . HIS A 1 93 ? 7.090 -13.222 -6.412 1.00 97.56 93 HIS A N 1
ATOM 721 C CA . HIS A 1 93 ? 8.431 -13.643 -6.776 1.00 97.56 93 HIS A CA 1
ATOM 722 C C . HIS A 1 93 ? 8.893 -12.893 -8.030 1.00 97.56 93 HIS A C 1
ATOM 724 O O . HIS A 1 93 ? 8.093 -12.665 -8.941 1.00 97.56 93 HIS A O 1
ATOM 730 N N . TYR A 1 94 ? 10.173 -12.530 -8.065 1.00 97.69 94 TYR A N 1
ATOM 731 C CA . TYR A 1 94 ? 10.815 -11.846 -9.183 1.00 97.69 94 TYR A CA 1
ATOM 732 C C . TYR A 1 94 ? 12.165 -12.503 -9.446 1.00 97.69 94 TYR A C 1
ATOM 734 O O . TYR A 1 94 ? 12.914 -12.738 -8.498 1.00 97.69 94 TYR A O 1
ATOM 742 N N . GLU A 1 95 ? 12.474 -12.737 -10.717 1.00 97.88 95 GLU A N 1
ATOM 743 C CA . GLU A 1 95 ? 13.791 -13.229 -11.141 1.00 97.88 95 GLU A CA 1
ATOM 744 C C . GLU A 1 95 ? 14.857 -12.123 -11.039 1.00 97.88 95 GLU A C 1
ATOM 746 O O . GLU A 1 95 ? 15.973 -12.371 -10.594 1.00 97.88 95 GLU A O 1
ATOM 751 N N . ASP A 1 96 ? 14.496 -10.887 -11.410 1.00 98.12 96 ASP A N 1
ATOM 752 C CA . ASP A 1 96 ? 15.361 -9.700 -11.365 1.00 98.12 96 ASP A CA 1
ATOM 753 C C . ASP A 1 96 ? 14.571 -8.519 -10.778 1.00 98.12 96 ASP A C 1
ATOM 755 O O . ASP A 1 96 ? 13.723 -7.912 -11.438 1.00 98.12 96 ASP A O 1
ATOM 759 N N . LYS A 1 97 ? 14.808 -8.211 -9.498 1.00 98.44 97 LYS A N 1
ATOM 760 C CA . LYS A 1 97 ? 14.067 -7.161 -8.785 1.00 98.44 97 LYS A CA 1
ATOM 761 C C . LYS A 1 97 ? 14.419 -5.769 -9.307 1.00 98.44 97 LYS A C 1
ATOM 763 O O . LYS A 1 97 ? 13.553 -4.898 -9.373 1.00 98.44 97 LYS A O 1
ATOM 768 N N . GLU A 1 98 ? 15.670 -5.544 -9.683 1.00 98.44 98 GLU A N 1
ATOM 769 C CA . GLU A 1 98 ? 16.181 -4.268 -10.168 1.00 98.44 98 GLU A CA 1
ATOM 770 C C . GLU A 1 98 ? 15.593 -3.911 -11.538 1.00 98.44 98 GLU A C 1
ATOM 772 O O . GLU A 1 98 ? 15.262 -2.746 -11.790 1.00 98.44 98 GLU A O 1
ATOM 777 N N . ALA A 1 99 ? 15.436 -4.897 -12.424 1.00 98.56 99 ALA A N 1
ATOM 778 C CA . ALA A 1 99 ? 14.746 -4.730 -13.698 1.00 98.56 99 ALA A CA 1
ATOM 779 C C . ALA A 1 99 ? 13.260 -4.392 -13.493 1.00 98.56 99 ALA A C 1
ATOM 781 O O . ALA A 1 99 ? 12.747 -3.472 -14.135 1.00 98.56 99 ALA A O 1
ATOM 782 N N . GLU A 1 100 ? 12.584 -5.065 -12.561 1.00 98.69 100 GLU A N 1
ATOM 783 C CA . GLU A 1 100 ? 11.166 -4.829 -12.259 1.00 98.69 100 GLU A CA 1
ATOM 784 C C . GLU A 1 100 ? 10.919 -3.456 -11.628 1.00 98.69 100 GLU A C 1
ATOM 786 O O . GLU A 1 100 ? 9.979 -2.748 -12.004 1.00 98.69 100 GLU A O 1
ATOM 791 N N . VAL A 1 101 ? 11.814 -3.010 -10.742 1.00 98.69 101 VAL A N 1
ATOM 792 C CA . VAL A 1 101 ? 11.771 -1.649 -10.192 1.00 98.69 101 VAL A CA 1
ATOM 793 C C . VAL A 1 101 ? 11.879 -0.599 -11.294 1.00 98.69 101 VAL A C 1
ATOM 795 O O . VAL A 1 101 ? 11.138 0.387 -11.259 1.00 98.69 101 VAL A O 1
ATOM 798 N N . LYS A 1 102 ? 12.747 -0.812 -12.293 1.00 98.50 102 LYS A N 1
ATOM 799 C CA . LYS A 1 102 ? 12.875 0.077 -13.462 1.00 98.50 102 LYS A CA 1
ATOM 800 C C . LYS A 1 102 ? 11.661 0.007 -14.387 1.00 98.50 102 LYS A C 1
ATOM 802 O O . LYS A 1 102 ? 11.305 1.020 -14.980 1.00 98.50 102 LYS A O 1
ATOM 807 N N . ASN A 1 103 ? 11.032 -1.162 -14.520 1.00 98.38 103 ASN A N 1
ATOM 808 C CA . ASN A 1 103 ? 9.812 -1.336 -15.308 1.00 98.38 103 ASN A CA 1
ATOM 809 C C . ASN A 1 103 ? 8.602 -0.652 -14.651 1.00 98.38 103 ASN A C 1
ATOM 811 O O . ASN A 1 103 ? 7.715 -0.156 -15.340 1.00 98.38 103 ASN A O 1
ATOM 815 N N . THR A 1 104 ? 8.596 -0.558 -13.319 1.00 98.44 104 THR A N 1
ATOM 816 C CA . THR A 1 104 ? 7.593 0.116 -12.474 1.00 98.44 104 THR A CA 1
ATOM 817 C C . THR A 1 104 ? 6.213 -0.533 -12.412 1.00 98.44 104 THR A C 1
ATOM 819 O O . THR A 1 104 ? 5.382 -0.096 -11.615 1.00 98.44 104 THR A O 1
ATOM 822 N N . TYR A 1 105 ? 5.956 -1.598 -13.177 1.00 98.69 105 TYR A N 1
ATOM 823 C CA . TYR A 1 105 ? 4.653 -2.263 -13.198 1.00 98.69 105 TYR A CA 1
ATOM 824 C C . TYR A 1 105 ? 4.213 -2.733 -11.800 1.00 98.69 105 TYR A C 1
ATOM 826 O O . TYR 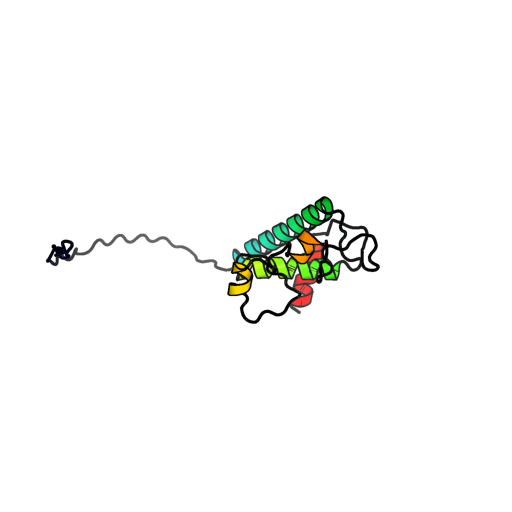A 1 105 ? 3.052 -2.559 -11.413 1.00 98.69 105 TYR A O 1
ATOM 834 N N . TRP A 1 106 ? 5.158 -3.266 -11.017 1.00 98.81 106 TRP A N 1
ATOM 835 C CA . TRP A 1 106 ? 4.930 -3.795 -9.669 1.00 98.81 106 TRP A CA 1
ATOM 836 C C . TRP A 1 106 ? 5.351 -2.859 -8.530 1.00 98.81 106 TRP A C 1
ATOM 838 O O . TRP A 1 106 ? 5.231 -3.241 -7.364 1.00 98.81 106 TRP A O 1
ATOM 848 N N . ASN A 1 107 ? 5.801 -1.637 -8.831 1.00 98.81 107 ASN A N 1
ATOM 849 C CA . ASN A 1 107 ? 6.054 -0.636 -7.794 1.00 98.81 107 ASN A CA 1
ATOM 850 C C . ASN A 1 107 ? 4.716 -0.198 -7.198 1.00 98.81 107 ASN A C 1
ATOM 852 O O . ASN A 1 107 ? 3.803 0.185 -7.927 1.00 98.81 107 ASN A O 1
ATOM 856 N N . CYS A 1 108 ? 4.586 -0.267 -5.877 1.00 98.75 108 CYS A N 1
ATOM 857 C CA . CYS A 1 108 ? 3.348 0.060 -5.187 1.00 98.75 108 CYS A CA 1
ATOM 858 C C . CYS A 1 108 ? 3.035 1.569 -5.302 1.00 98.75 108 CYS A C 1
ATOM 860 O O . CYS A 1 108 ? 3.916 2.385 -5.016 1.00 98.75 108 CYS A O 1
ATOM 862 N N . PRO A 1 109 ? 1.809 1.969 -5.701 1.00 98.75 109 PRO A N 1
ATOM 863 C CA . PRO A 1 109 ? 0.675 1.128 -6.096 1.00 98.75 109 PRO A CA 1
ATOM 864 C C . PRO A 1 109 ? 0.850 0.567 -7.520 1.00 98.75 109 PRO A C 1
ATOM 866 O O . PRO A 1 109 ? 0.994 1.314 -8.495 1.00 98.75 109 PRO A O 1
ATOM 869 N N . CYS A 1 110 ? 0.817 -0.763 -7.637 1.00 98.88 110 CYS A N 1
ATOM 870 C CA . CYS A 1 110 ? 1.075 -1.466 -8.894 1.00 98.88 110 CYS A CA 1
ATOM 871 C C . CYS A 1 110 ? -0.015 -1.196 -9.943 1.00 98.88 110 CYS A C 1
ATOM 873 O O . CYS A 1 110 ? -1.099 -0.702 -9.625 1.00 98.88 110 CYS A O 1
ATOM 875 N N . VAL A 1 111 ? 0.268 -1.530 -11.204 1.00 98.81 111 VAL A N 1
ATOM 876 C CA . VAL A 1 111 ? -0.673 -1.338 -12.324 1.00 98.81 111 VAL A CA 1
ATOM 877 C C . VAL A 1 111 ? -2.063 -1.941 -12.037 1.00 98.81 111 VAL A C 1
ATOM 879 O O . VAL A 1 111 ? -3.032 -1.185 -12.121 1.00 98.81 111 VAL A O 1
ATOM 882 N N . PRO A 1 112 ? -2.205 -3.215 -11.601 1.00 98.81 112 PRO A N 1
ATOM 883 C CA . PRO A 1 112 ? -3.521 -3.785 -11.278 1.00 98.81 112 PRO A CA 1
ATOM 884 C C . PRO A 1 112 ? -4.293 -3.006 -10.205 1.00 98.81 112 PRO A C 1
ATOM 886 O O . PRO A 1 112 ? -5.496 -2.783 -10.345 1.00 98.81 112 PRO A O 1
ATOM 889 N N . MET A 1 113 ? -3.599 -2.520 -9.170 1.00 98.75 113 MET A N 1
ATOM 890 C CA . MET A 1 113 ? -4.227 -1.709 -8.130 1.00 98.75 113 MET A CA 1
ATOM 891 C C . MET A 1 113 ? -4.726 -0.374 -8.694 1.00 98.75 113 MET A C 1
ATOM 893 O O . MET A 1 113 ? -5.853 0.034 -8.428 1.00 98.75 113 MET A O 1
ATOM 897 N N . ARG A 1 114 ? -3.905 0.306 -9.503 1.00 98.69 114 ARG A N 1
ATOM 898 C CA . ARG A 1 114 ? -4.250 1.617 -10.071 1.00 98.69 114 ARG A CA 1
ATOM 899 C C . ARG A 1 114 ? -5.391 1.553 -11.079 1.00 98.69 114 ARG A C 1
ATOM 901 O O . ARG A 1 114 ? -6.203 2.469 -11.118 1.00 98.69 114 ARG A O 1
ATOM 908 N N . GLU A 1 115 ? -5.423 0.516 -11.906 1.00 98.56 115 GLU A N 1
ATOM 909 C CA . GLU A 1 115 ? -6.384 0.417 -13.007 1.00 98.56 115 GLU A CA 1
ATOM 910 C C . GLU A 1 115 ? -7.697 -0.243 -12.591 1.00 98.56 115 GLU A C 1
ATOM 912 O O . GLU A 1 115 ? -8.748 0.109 -13.124 1.00 98.56 115 GLU A O 1
ATOM 917 N N . ARG A 1 116 ? -7.647 -1.206 -11.663 1.00 98.25 116 ARG A N 1
ATOM 918 C CA . ARG A 1 116 ? -8.790 -2.079 -11.351 1.00 98.25 116 ARG A CA 1
ATOM 919 C C . ARG A 1 116 ? -9.046 -2.288 -9.857 1.00 98.25 116 ARG A C 1
ATOM 921 O O . ARG A 1 116 ? -9.931 -3.059 -9.513 1.00 98.25 116 ARG A O 1
ATOM 928 N N . LYS A 1 117 ? -8.302 -1.614 -8.969 1.00 98.44 117 LYS A N 1
ATOM 929 C CA . LYS A 1 117 ? -8.335 -1.837 -7.507 1.00 98.44 117 LYS A CA 1
ATOM 930 C C . LYS A 1 117 ? -8.055 -3.297 -7.105 1.00 98.44 117 LYS A C 1
ATOM 932 O O . LYS A 1 117 ? -8.534 -3.777 -6.085 1.00 98.44 117 LYS A O 1
ATOM 937 N N . GLU A 1 118 ? -7.244 -4.002 -7.894 1.00 98.44 118 GLU A N 1
ATOM 938 C CA . GLU A 1 118 ? -6.830 -5.379 -7.608 1.00 98.44 118 GLU A CA 1
ATOM 939 C C . GLU A 1 118 ? -5.510 -5.387 -6.821 1.00 98.44 118 GLU A C 1
ATOM 941 O O . GLU A 1 118 ? -4.432 -5.164 -7.381 1.00 98.44 118 GLU A O 1
ATOM 946 N N . CYS A 1 119 ? -5.573 -5.674 -5.518 1.00 98.75 119 CYS A N 1
ATOM 947 C CA . CYS A 1 119 ? -4.396 -5.786 -4.656 1.00 98.75 119 CYS A CA 1
ATOM 948 C C . CYS A 1 119 ? -4.176 -7.232 -4.187 1.00 98.75 119 CYS A C 1
ATOM 950 O O . CYS A 1 119 ? -4.778 -7.679 -3.216 1.00 98.75 119 CYS A O 1
ATOM 952 N N . HIS A 1 120 ? -3.251 -7.955 -4.830 1.00 98.38 120 HIS A N 1
ATOM 953 C CA . HIS A 1 120 ? -2.916 -9.334 -4.437 1.00 98.38 120 HIS A CA 1
ATOM 954 C C . HIS A 1 120 ? -2.424 -9.454 -2.985 1.00 98.38 120 HIS A C 1
ATOM 956 O O . HIS A 1 120 ? -2.660 -10.465 -2.338 1.00 98.38 120 HIS A O 1
ATOM 962 N N . CYS A 1 121 ? -1.767 -8.412 -2.469 1.00 98.62 121 CYS A N 1
ATOM 963 C CA . CYS A 1 121 ? -1.263 -8.392 -1.099 1.00 98.62 121 CYS A CA 1
ATOM 964 C C . CYS A 1 121 ? -2.351 -8.254 -0.027 1.00 98.62 121 CYS A C 1
ATOM 966 O O . CYS A 1 121 ? -2.014 -8.275 1.148 1.00 98.62 121 CYS A O 1
ATOM 968 N N . MET A 1 122 ? -3.621 -8.050 -0.399 1.00 98.31 122 MET A N 1
ATOM 969 C CA . MET A 1 122 ? -4.701 -7.748 0.552 1.00 98.31 122 MET A CA 1
ATOM 970 C C . MET A 1 122 ? -4.442 -6.479 1.392 1.00 98.31 122 MET A C 1
ATOM 972 O O . MET A 1 122 ? -4.965 -6.332 2.490 1.00 98.31 122 MET A O 1
ATOM 976 N N . LEU A 1 123 ? -3.641 -5.540 0.871 1.00 98.81 123 LEU A N 1
ATOM 977 C CA . LEU A 1 123 ? -3.406 -4.239 1.509 1.00 98.81 123 LEU A CA 1
ATOM 978 C C . LEU A 1 123 ? -4.500 -3.229 1.157 1.00 98.81 123 LEU A C 1
ATOM 980 O O . LEU A 1 123 ? -4.882 -2.427 1.990 1.00 98.81 123 LEU A O 1
ATOM 984 N N . PHE A 1 124 ? -5.001 -3.241 -0.074 1.00 98.88 124 PHE A N 1
ATOM 985 C CA . PHE A 1 124 ? -6.069 -2.343 -0.509 1.00 98.88 124 PHE A CA 1
ATOM 986 C C . PHE A 1 124 ? -7.229 -3.185 -1.016 1.00 98.88 124 PHE A C 1
ATOM 988 O O . PHE A 1 124 ? -7.210 -3.653 -2.154 1.00 98.88 124 PHE A O 1
ATOM 995 N N . ILE A 1 125 ? -8.205 -3.423 -0.148 1.00 98.69 125 ILE A N 1
ATOM 996 C CA . ILE A 1 125 ? -9.321 -4.322 -0.416 1.00 98.69 125 ILE A CA 1
ATOM 997 C C . ILE A 1 125 ? -10.592 -3.502 -0.637 1.00 98.69 125 ILE A C 1
ATOM 999 O O . ILE A 1 125 ? -10.883 -2.567 0.109 1.00 98.69 125 ILE A O 1
ATOM 1003 N N . THR A 1 126 ? -11.354 -3.816 -1.680 1.00 98.50 126 THR A N 1
ATOM 1004 C CA . THR A 1 126 ? -12.660 -3.192 -1.906 1.00 98.50 126 THR A CA 1
ATOM 1005 C C . THR A 1 126 ? -13.669 -3.649 -0.840 1.00 98.50 126 THR A C 1
ATOM 1007 O O . THR A 1 126 ? -13.569 -4.773 -0.347 1.00 98.50 126 THR A O 1
ATOM 1010 N N . PRO A 1 127 ? -14.640 -2.802 -0.453 1.00 97.94 127 PRO A N 1
ATOM 1011 C CA . PRO A 1 127 ? -15.551 -3.086 0.665 1.00 97.94 127 PRO A CA 1
ATOM 1012 C C . PRO A 1 127 ? -16.476 -4.296 0.455 1.00 97.94 127 PRO A C 1
ATOM 1014 O O . PRO A 1 127 ? -17.0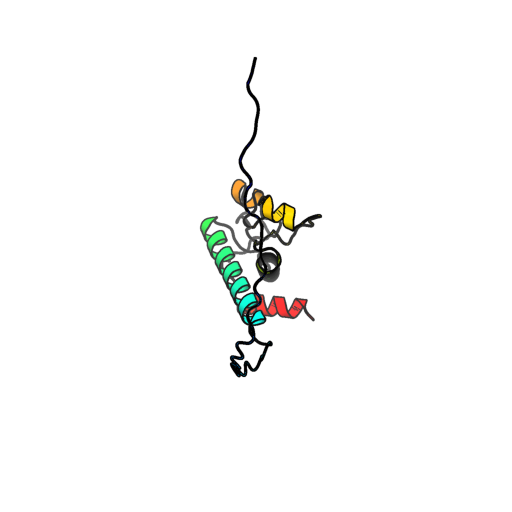71 -4.782 1.410 1.00 97.94 127 PRO A O 1
ATOM 1017 N N . ASP A 1 128 ? -16.630 -4.769 -0.781 1.00 96.62 128 ASP A N 1
ATOM 1018 C CA . ASP A 1 128 ? -17.423 -5.944 -1.149 1.00 96.62 128 ASP A CA 1
ATOM 1019 C C . ASP A 1 128 ? -16.668 -7.277 -0.983 1.00 96.62 128 ASP A C 1
ATOM 1021 O O . ASP A 1 128 ? -17.260 -8.346 -1.128 1.00 96.62 128 ASP A O 1
ATOM 1025 N N . ASN A 1 129 ? -15.371 -7.235 -0.672 1.00 97.50 129 ASN A N 1
ATOM 1026 C CA . ASN A 1 129 ? -14.554 -8.422 -0.454 1.00 97.50 129 ASN A CA 1
ATOM 1027 C C . ASN A 1 129 ? -14.706 -8.968 0.979 1.00 97.50 129 ASN A C 1
ATOM 1029 O O . ASN A 1 129 ? -14.702 -8.209 1.944 1.00 97.50 129 ASN A O 1
ATOM 1033 N N . GLU A 1 130 ? -14.742 -10.293 1.135 1.00 97.12 130 GLU A N 1
ATOM 1034 C CA . GLU A 1 130 ? -14.922 -10.956 2.439 1.00 97.12 130 GLU A CA 1
ATOM 1035 C C . GLU A 1 130 ? -13.777 -10.726 3.443 1.00 97.12 130 GLU A C 1
ATOM 1037 O O . GLU A 1 130 ? -13.987 -10.821 4.652 1.00 97.12 130 GLU A O 1
ATOM 1042 N N . PHE A 1 131 ? -12.575 -10.401 2.959 1.00 97.31 131 PHE A N 1
ATOM 1043 C CA . PHE A 1 131 ? -11.404 -10.122 3.793 1.00 97.31 131 PHE A CA 1
ATOM 1044 C C . PHE A 1 131 ? -11.232 -8.632 4.099 1.00 97.31 131 PHE A C 1
ATOM 1046 O O . PHE A 1 131 ? -10.278 -8.264 4.788 1.00 97.31 131 PHE A O 1
ATOM 1053 N N . ALA A 1 132 ? -12.116 -7.765 3.594 1.00 98.12 132 ALA A N 1
ATOM 1054 C CA . ALA A 1 132 ? -12.083 -6.346 3.915 1.00 98.12 132 ALA A CA 1
ATOM 1055 C C . ALA A 1 132 ? -12.472 -6.125 5.384 1.00 98.12 132 ALA A C 1
ATOM 1057 O O . ALA A 1 132 ? -13.549 -6.516 5.838 1.00 98.12 132 ALA A O 1
ATOM 1058 N N . GLY A 1 133 ? -11.585 -5.474 6.133 1.00 97.62 133 GLY A N 1
ATOM 1059 C CA . GLY A 1 133 ? -11.924 -4.879 7.417 1.00 97.62 133 GLY A CA 1
ATOM 1060 C C . GLY A 1 133 ? -12.738 -3.596 7.235 1.00 97.62 133 GLY A C 1
ATOM 1061 O O . GLY A 1 133 ? -13.267 -3.310 6.163 1.00 97.62 133 GLY A O 1
ATOM 1062 N N . GLN A 1 134 ? -12.825 -2.804 8.300 1.00 97.75 134 GLN A N 1
ATOM 1063 C CA . GLN A 1 134 ? -13.445 -1.470 8.270 1.00 97.75 134 GLN A CA 1
ATOM 1064 C C . GLN A 1 134 ? -12.417 -0.345 8.434 1.00 97.75 134 GLN A C 1
ATOM 1066 O O . GLN A 1 134 ? -12.748 0.832 8.301 1.00 97.75 134 GLN A O 1
ATOM 1071 N N . GLU A 1 135 ? -11.160 -0.709 8.686 1.00 98.44 135 GLU A N 1
ATOM 1072 C CA . GLU A 1 135 ? -10.098 0.229 9.013 1.00 98.44 135 GLU A CA 1
ATOM 1073 C C . GLU A 1 135 ? -9.341 0.690 7.764 1.00 98.44 135 GLU A C 1
ATOM 1075 O O . GLU A 1 135 ? -9.105 -0.066 6.816 1.00 98.44 135 GLU A O 1
ATOM 1080 N N . GLN A 1 136 ? -8.932 1.955 7.789 1.00 98.81 136 GLN A N 1
ATOM 1081 C CA . GLN A 1 136 ? -8.015 2.574 6.821 1.00 98.81 136 GLN A CA 1
ATOM 1082 C C . GLN A 1 136 ? -6.806 3.200 7.532 1.00 98.81 136 GLN A C 1
ATOM 1084 O O . GLN A 1 136 ? -6.083 4.015 6.954 1.00 98.81 136 GLN A O 1
ATOM 1089 N N . GLU A 1 137 ? -6.633 2.850 8.804 1.00 98.69 137 GLU A N 1
ATOM 1090 C CA . GLU A 1 137 ? -5.562 3.269 9.697 1.00 98.69 137 GLU A CA 1
ATOM 1091 C C . GLU A 1 137 ? -5.016 2.031 10.409 1.00 98.69 137 GLU A C 1
ATOM 1093 O O . GLU A 1 137 ? -5.712 1.027 10.569 1.00 98.69 137 GLU A O 1
ATOM 1098 N N . ILE A 1 138 ? -3.746 2.077 10.786 1.00 98.31 138 ILE A N 1
ATOM 1099 C CA . ILE A 1 138 ? -3.083 1.006 11.533 1.00 98.31 138 ILE A CA 1
ATOM 1100 C C . ILE A 1 138 ? -2.094 1.645 12.499 1.00 98.31 138 ILE A C 1
ATOM 1102 O O . ILE A 1 138 ? -1.517 2.682 12.195 1.00 98.31 138 ILE A O 1
ATOM 1106 N N . ASP A 1 139 ? -1.893 1.078 13.681 1.00 98.25 139 ASP A N 1
ATOM 1107 C CA . ASP A 1 139 ? -0.952 1.653 14.639 1.00 98.25 139 ASP A CA 1
ATOM 1108 C C . ASP A 1 139 ? 0.509 1.359 14.241 1.00 98.25 139 ASP A C 1
ATOM 1110 O O . ASP A 1 139 ? 0.830 0.261 13.783 1.00 98.25 139 ASP A O 1
ATOM 1114 N N . LEU A 1 140 ? 1.405 2.345 14.381 1.00 97.69 140 LEU A N 1
ATOM 1115 C CA . LEU A 1 140 ? 2.815 2.164 14.014 1.00 97.69 140 LEU A CA 1
ATOM 1116 C C . LEU A 1 140 ? 3.532 1.187 14.955 1.00 97.69 140 LEU A C 1
ATOM 1118 O O . LEU A 1 140 ? 4.372 0.418 1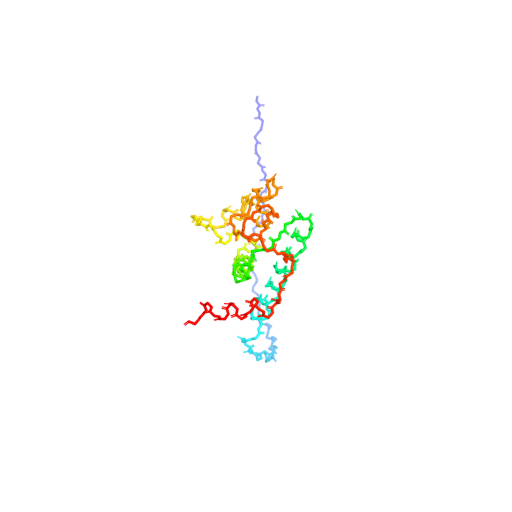4.488 1.00 97.69 140 LEU A O 1
ATOM 1122 N N . GLU A 1 141 ? 3.220 1.209 16.251 1.00 97.12 141 GLU A N 1
ATOM 1123 C CA . GLU A 1 141 ? 3.824 0.291 17.219 1.00 97.12 141 GLU A CA 1
ATOM 1124 C C . GLU A 1 141 ? 3.371 -1.140 16.945 1.00 97.12 141 GLU A C 1
ATOM 1126 O O . GLU A 1 141 ? 4.207 -2.037 16.926 1.00 97.12 141 GLU A O 1
ATOM 1131 N N . PHE A 1 142 ? 2.107 -1.348 16.566 1.00 97.75 142 PHE A N 1
ATOM 1132 C CA . PHE A 1 142 ? 1.643 -2.669 16.132 1.00 97.75 142 PHE A CA 1
ATOM 1133 C C . PHE A 1 142 ? 2.451 -3.222 14.942 1.00 97.75 142 PHE A C 1
ATOM 1135 O O . PHE A 1 142 ? 2.832 -4.392 14.932 1.00 97.75 142 PHE A O 1
ATOM 1142 N N . ILE A 1 143 ? 2.776 -2.390 13.942 1.00 97.81 143 ILE A N 1
ATOM 1143 C CA . ILE A 1 143 ? 3.616 -2.832 12.814 1.00 97.81 143 ILE A CA 1
ATOM 1144 C C . ILE A 1 143 ? 5.020 -3.230 13.302 1.00 97.81 143 ILE A C 1
ATOM 1146 O O . ILE A 1 143 ? 5.572 -4.231 12.840 1.00 97.81 143 ILE A O 1
ATOM 1150 N N . LYS A 1 144 ? 5.596 -2.478 14.249 1.00 96.25 144 LYS A N 1
ATOM 1151 C CA . LYS A 1 144 ? 6.910 -2.791 14.832 1.00 96.25 144 LYS A CA 1
ATOM 1152 C C . LYS A 1 144 ? 6.890 -4.088 15.640 1.00 96.25 144 LYS A C 1
ATOM 1154 O O . LYS A 1 144 ? 7.808 -4.888 15.484 1.00 96.25 144 LYS A O 1
ATOM 1159 N N . GLU A 1 145 ? 5.845 -4.331 16.427 1.00 96.19 145 GLU A N 1
ATOM 1160 C CA . GLU A 1 145 ? 5.663 -5.582 17.175 1.00 96.19 145 GLU A CA 1
ATOM 1161 C C . GLU A 1 145 ? 5.629 -6.794 16.230 1.00 96.19 145 GLU A C 1
ATOM 1163 O O . GLU A 1 145 ? 6.333 -7.783 16.446 1.00 96.19 145 GLU A O 1
ATOM 1168 N N . VAL A 1 146 ? 4.875 -6.700 15.127 1.00 95.12 146 VAL A N 1
ATOM 1169 C CA . VAL A 1 146 ? 4.833 -7.753 14.097 1.00 95.12 146 VAL A CA 1
ATOM 1170 C C . VAL A 1 146 ? 6.210 -7.954 13.455 1.00 95.12 146 VAL A C 1
ATOM 1172 O O . VAL A 1 146 ? 6.642 -9.093 13.270 1.00 95.12 146 VAL A O 1
ATOM 1175 N N . ARG A 1 147 ? 6.932 -6.866 13.150 1.00 92.81 147 ARG A N 1
ATOM 1176 C CA . ARG A 1 147 ? 8.296 -6.915 12.595 1.00 92.81 147 ARG A CA 1
ATOM 1177 C C . ARG A 1 147 ? 9.269 -7.671 13.499 1.00 92.81 147 ARG A C 1
ATOM 1179 O O . ARG A 1 147 ? 10.031 -8.514 13.021 1.00 92.81 147 ARG A O 1
ATOM 1186 N N . GLU A 1 148 ? 9.234 -7.388 14.794 1.00 92.00 148 GLU A N 1
ATOM 1187 C CA . GLU A 1 148 ? 10.071 -8.059 15.791 1.00 92.00 148 GLU A CA 1
ATOM 1188 C C . GLU A 1 148 ? 9.718 -9.546 15.913 1.00 92.00 148 GLU A C 1
ATOM 1190 O O . GLU A 1 148 ? 10.616 -10.388 15.944 1.00 92.00 148 GLU A O 1
ATOM 1195 N N . GLY A 1 149 ? 8.424 -9.882 15.870 1.00 89.56 149 GLY A N 1
ATOM 1196 C CA . GLY A 1 149 ? 7.942 -11.264 15.911 1.00 89.56 149 GLY A CA 1
ATOM 1197 C C . GLY A 1 149 ? 8.374 -12.135 14.724 1.00 89.56 149 GLY A C 1
ATOM 1198 O O . GLY A 1 149 ? 8.502 -13.344 14.884 1.00 89.56 149 GLY A O 1
ATOM 1199 N N . MET A 1 150 ? 8.647 -11.552 13.549 1.00 80.56 150 MET A N 1
ATOM 1200 C CA . MET A 1 150 ? 9.171 -12.293 12.385 1.00 80.56 150 MET A CA 1
ATOM 1201 C C . MET A 1 150 ? 10.673 -12.600 12.471 1.00 80.56 150 MET A C 1
ATOM 1203 O O . MET A 1 150 ? 11.181 -13.390 11.676 1.00 80.56 150 MET A O 1
ATOM 1207 N N . SER A 1 151 ? 11.394 -11.935 13.377 1.00 73.56 151 SER A N 1
ATOM 1208 C CA . SER A 1 151 ? 12.852 -12.054 13.515 1.00 73.56 151 SER A CA 1
ATOM 1209 C C . SER A 1 151 ? 13.278 -13.038 14.615 1.00 73.56 151 SER A C 1
ATOM 1211 O O . SER A 1 151 ? 14.479 -13.245 14.803 1.00 73.56 151 SER A O 1
ATOM 1213 N N . ALA A 1 152 ? 12.311 -13.601 15.347 1.00 53.81 152 ALA A N 1
ATOM 1214 C CA . ALA A 1 152 ? 12.495 -14.569 16.428 1.00 53.81 152 ALA A CA 1
ATOM 1215 C C . ALA A 1 152 ? 12.396 -16.017 15.921 1.00 53.81 152 ALA A C 1
ATOM 1217 O O . ALA A 1 152 ? 13.169 -16.859 16.434 1.00 53.81 152 ALA A O 1
#

pLDDT: mean 84.04, std 23.3, range [33.75, 98.94]

Foldseek 3Di:
DDDDDDDDDDDDDDDDDDDDDDDPPPPPPPPPPDPDVVVQLLVLLVVLQVVLLVVLVVVVFAAFQPVLLLLVQSSQQSVCCVVQVFSFGRPDDDPDVNVCVVVQQRGPVHPCCVPPVDDPSRSGHHPPDPRGDPDSHDDSVVSVVSVVVVVD

Organism: Crocosphaera subtropica (strain ATCC 51142 / BH68) (NCBI:txid43989)